Protein AF-A0AA51JKL2-F1 (afdb_monomer_lite)

Organism: NCBI:txid2585854

Sequence (91 aa):
KRVEASLHLVALKKLNRLEKVRTRAGRDALHKEKQRVDSTHLLLQNLLYEADHLNKEVTKCLQFKSKDEEIELVPVEDFYRDAPSDVSRPV

InterPro domains:
  IPR019163 THO complex, subunit 5 [PF09766] (11-90)
  IPR019163 THO complex, subunit 5 [PTHR13375] (2-89)

Secondary structure (DSSP, 8-state):
-HHHHHHHHHHHHHHHHHHHHHHHHHHHHHHHHHHHHHHHHHHHHHHHHHHHHHHHHHHHHHT---GGGGPPPPPHHHHHHHS-HHHHS--

Foldseek 3Di:
DVVVVVVVVVVVVVVVVVVVVVVVVVVVVVVVVVVVVVVVVVVVVVVVVVVVVVVVVVVVVVPDDDPCPPPDDDDLVCCCVPPDCCPNPND

pLDDT: mean 93.3, std 7.55, range [68.5, 98.81]

Radius of gyration: 39.52 Å; chains: 1; bounding box: 78×23×101 Å

Structure (mmCIF, N/CA/C/O backbone):
data_AF-A0AA51JKL2-F1
#
_entry.id   AF-A0AA51JK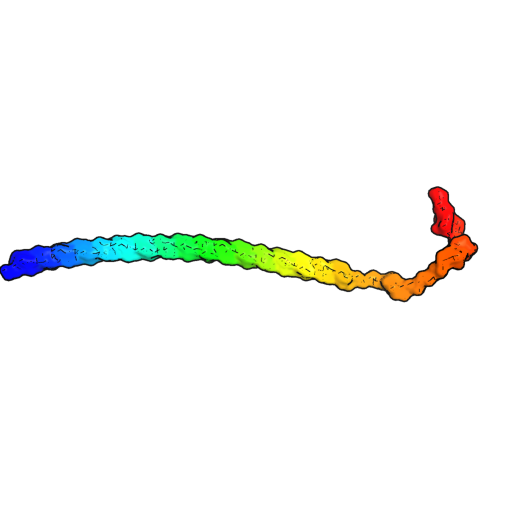L2-F1
#
loop_
_atom_site.group_PDB
_atom_site.id
_atom_site.type_symbol
_atom_site.label_atom_id
_atom_site.label_alt_id
_atom_site.label_comp_id
_atom_site.label_asym_id
_atom_site.label_entity_id
_atom_site.label_seq_id
_atom_site.pdbx_PDB_ins_code
_atom_site.Cartn_x
_atom_site.Cartn_y
_atom_site.Cartn_z
_atom_site.occupancy
_atom_site.B_iso_or_equiv
_atom_site.auth_seq_id
_atom_site.auth_comp_id
_atom_site.auth_asym_id
_atom_site.auth_atom_id
_atom_site.pdbx_PDB_model_num
ATOM 1 N N . LYS A 1 1 ? 35.025 -1.387 -47.978 1.00 71.94 1 LYS A N 1
ATOM 2 C CA . LYS A 1 1 ? 35.526 -2.105 -46.775 1.00 71.94 1 LYS A CA 1
ATOM 3 C C . LYS A 1 1 ? 35.743 -1.185 -45.559 1.00 71.94 1 LYS A C 1
ATOM 5 O O . LYS A 1 1 ? 34.932 -1.260 -44.653 1.00 71.94 1 LYS A O 1
ATOM 10 N N . ARG A 1 2 ? 36.752 -0.289 -45.495 1.00 89.12 2 ARG A N 1
ATOM 11 C CA . ARG A 1 2 ? 36.979 0.568 -44.293 1.00 89.12 2 ARG A CA 1
ATOM 12 C C . ARG A 1 2 ? 35.893 1.628 -44.032 1.00 89.12 2 ARG A C 1
ATOM 14 O O . ARG A 1 2 ? 35.446 1.753 -42.903 1.00 89.12 2 ARG A O 1
ATOM 21 N N . VAL A 1 3 ? 35.453 2.360 -45.058 1.00 93.44 3 VAL A N 1
ATOM 22 C CA . VAL A 1 3 ? 34.415 3.410 -44.921 1.00 93.44 3 VAL A CA 1
ATOM 23 C C . VAL A 1 3 ? 33.076 2.825 -44.462 1.00 93.44 3 VAL A C 1
ATOM 25 O O . VAL A 1 3 ? 32.441 3.341 -43.551 1.00 93.44 3 VAL A O 1
ATOM 28 N N . GLU A 1 4 ? 32.691 1.699 -45.048 1.00 95.06 4 GLU A N 1
ATOM 29 C CA . GLU A 1 4 ? 31.486 0.942 -44.706 1.00 95.06 4 GLU A CA 1
ATOM 30 C C . GLU A 1 4 ? 31.518 0.415 -43.264 1.00 95.06 4 GLU A C 1
ATOM 32 O O . GLU A 1 4 ? 30.572 0.620 -42.507 1.00 95.06 4 GLU A O 1
ATOM 37 N N . ALA A 1 5 ? 32.649 -0.154 -42.827 1.00 95.50 5 ALA A N 1
ATOM 38 C CA . ALA A 1 5 ? 32.838 -0.547 -41.432 1.00 95.50 5 ALA A CA 1
ATOM 39 C C . ALA A 1 5 ? 32.703 0.652 -40.472 1.00 95.50 5 ALA A C 1
ATOM 41 O O . ALA A 1 5 ? 32.034 0.551 -39.444 1.00 95.50 5 ALA A O 1
ATOM 42 N N . SER A 1 6 ? 33.271 1.811 -40.822 1.00 95.88 6 SER A N 1
ATOM 43 C CA . SER A 1 6 ? 33.122 3.042 -40.033 1.00 95.88 6 SER A CA 1
ATOM 44 C C . SER A 1 6 ? 31.669 3.524 -39.961 1.00 95.88 6 SER A C 1
ATOM 46 O O . SER A 1 6 ? 31.221 3.938 -38.892 1.00 95.88 6 SER A O 1
ATOM 48 N N . LEU A 1 7 ? 30.906 3.430 -41.056 1.00 97.00 7 LEU A N 1
ATOM 49 C CA . LEU A 1 7 ? 29.476 3.761 -41.077 1.00 97.00 7 LEU A CA 1
ATOM 50 C C . LEU A 1 7 ? 28.664 2.829 -40.165 1.00 97.00 7 LEU A C 1
ATOM 52 O O . LEU A 1 7 ? 27.849 3.308 -39.373 1.00 97.00 7 LEU A O 1
ATOM 56 N N . HIS A 1 8 ? 28.936 1.521 -40.195 1.00 97.31 8 HIS A N 1
ATOM 57 C CA . HIS A 1 8 ? 28.307 0.567 -39.277 1.00 97.31 8 HIS A CA 1
ATOM 58 C C . HIS A 1 8 ? 28.631 0.866 -37.809 1.00 97.31 8 HIS A C 1
ATOM 60 O O . HIS A 1 8 ? 27.740 0.819 -36.962 1.00 97.31 8 HIS A O 1
ATOM 66 N N . LEU A 1 9 ? 29.872 1.249 -37.492 1.00 97.56 9 LEU A N 1
ATOM 67 C CA . LEU A 1 9 ? 30.248 1.644 -36.131 1.00 97.56 9 LEU A CA 1
ATOM 68 C C . LEU A 1 9 ? 29.500 2.897 -35.657 1.00 97.56 9 LEU A C 1
ATOM 70 O O . LEU A 1 9 ? 29.082 2.963 -34.499 1.00 97.56 9 LEU A O 1
ATOM 74 N N . VAL A 1 10 ? 29.294 3.885 -36.532 1.00 98.00 10 VAL A N 1
ATOM 75 C CA . VAL A 1 10 ? 28.489 5.076 -36.210 1.00 98.00 10 VAL A CA 1
ATOM 76 C C . VAL A 1 10 ? 27.029 4.693 -35.957 1.00 98.00 10 VAL A C 1
ATOM 78 O O . VAL A 1 10 ? 26.444 5.146 -34.968 1.00 98.00 10 VAL A O 1
ATOM 81 N N . ALA A 1 11 ? 26.454 3.817 -36.785 1.00 98.00 11 ALA A N 1
ATOM 82 C CA . ALA A 1 11 ? 25.095 3.313 -36.593 1.00 98.00 11 ALA A CA 1
ATOM 83 C C . ALA A 1 11 ? 24.944 2.567 -35.254 1.00 98.00 11 ALA A C 1
ATOM 85 O O . ALA A 1 11 ? 24.019 2.853 -34.492 1.00 98.00 11 ALA A O 1
ATOM 86 N N . LEU A 1 12 ? 25.895 1.693 -34.909 1.00 9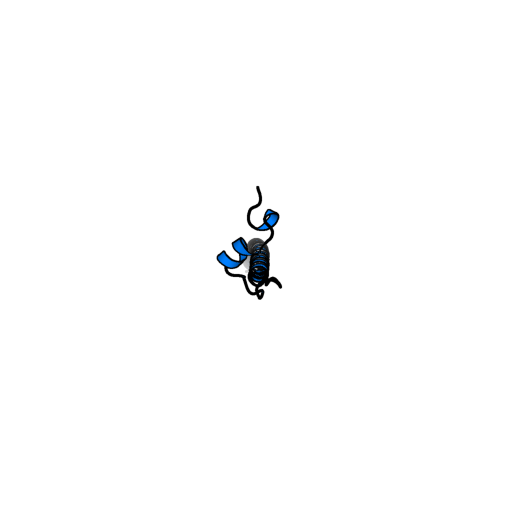8.31 12 LEU A N 1
ATOM 87 C CA . LEU A 1 12 ? 25.919 0.979 -33.628 1.00 98.31 12 LEU A CA 1
ATOM 88 C C . LEU A 1 12 ? 26.010 1.934 -32.432 1.00 98.31 12 LEU A C 1
ATOM 90 O O . LEU A 1 12 ? 25.266 1.780 -31.463 1.00 98.31 12 LEU A O 1
ATOM 94 N N . LYS A 1 13 ? 26.865 2.965 -32.498 1.00 98.44 13 LYS A N 1
ATOM 95 C CA . LYS A 1 13 ? 26.953 3.992 -31.444 1.00 98.44 13 LYS A CA 1
ATOM 96 C C . LYS A 1 13 ? 25.632 4.742 -31.270 1.00 98.44 13 LYS A C 1
ATOM 98 O O . LYS A 1 13 ? 25.215 4.986 -30.135 1.00 98.44 13 LYS A O 1
ATOM 103 N N . LYS A 1 14 ? 24.956 5.082 -32.374 1.00 98.31 14 LYS A N 1
ATOM 104 C CA . LYS A 1 14 ? 23.641 5.737 -32.342 1.00 98.31 14 LYS A CA 1
ATOM 105 C C . LYS A 1 14 ? 22.597 4.841 -31.672 1.00 98.31 14 LYS A C 1
ATOM 107 O O . LYS A 1 14 ? 21.930 5.298 -30.747 1.00 98.31 14 LYS A O 1
ATOM 112 N N . LEU A 1 15 ? 22.502 3.576 -32.083 1.00 98.44 15 LEU A N 1
ATOM 113 C CA . LEU A 1 15 ? 21.579 2.600 -31.491 1.00 98.44 15 LEU A CA 1
ATOM 114 C C . LEU A 1 15 ? 21.856 2.389 -29.998 1.00 98.44 15 LEU A C 1
ATOM 116 O O . LEU A 1 15 ? 20.932 2.435 -29.193 1.00 98.44 15 LEU A O 1
ATOM 120 N N . ASN A 1 16 ? 23.126 2.270 -29.597 1.00 98.50 16 ASN A N 1
ATOM 121 C CA . ASN A 1 16 ? 23.495 2.133 -28.188 1.00 98.50 16 ASN A CA 1
ATOM 122 C C . ASN A 1 16 ? 23.080 3.353 -27.351 1.00 98.50 16 ASN A C 1
ATOM 124 O O . ASN A 1 16 ? 22.615 3.206 -26.221 1.00 98.50 16 ASN A O 1
ATOM 128 N N . ARG A 1 17 ? 23.219 4.568 -27.896 1.00 98.44 17 ARG A N 1
ATOM 129 C CA . ARG A 1 17 ? 22.764 5.788 -27.218 1.00 98.44 17 ARG A CA 1
ATOM 130 C C . ARG A 1 17 ? 21.243 5.806 -27.061 1.00 98.44 17 ARG A C 1
ATOM 132 O O . ARG A 1 17 ? 20.767 6.163 -25.986 1.00 98.44 17 ARG A O 1
ATOM 139 N N . LEU A 1 18 ? 20.500 5.402 -28.092 1.00 98.44 18 LEU A N 1
ATOM 140 C CA . LEU A 1 18 ? 19.039 5.294 -28.030 1.00 98.44 18 LEU A CA 1
ATOM 141 C C . LEU A 1 18 ? 18.596 4.267 -26.979 1.00 98.44 18 LEU A C 1
ATOM 143 O O . LEU A 1 18 ? 17.751 4.586 -26.147 1.00 98.44 18 LEU A O 1
ATOM 147 N N . GLU A 1 19 ? 19.227 3.091 -26.937 1.00 98.50 19 GLU A N 1
ATOM 148 C CA . GLU A 1 19 ? 18.967 2.077 -25.904 1.00 98.50 19 GLU A CA 1
ATOM 149 C C . GLU A 1 19 ? 19.234 2.587 -24.488 1.00 98.50 19 GLU A C 1
ATOM 151 O O . GLU A 1 19 ? 18.433 2.357 -23.581 1.00 98.50 19 GLU A O 1
ATOM 156 N N . LYS A 1 20 ? 20.329 3.329 -24.282 1.00 98.38 20 LYS A N 1
ATOM 157 C CA . LYS A 1 20 ? 20.643 3.932 -22.978 1.00 98.38 20 LYS A CA 1
ATOM 158 C C . LYS A 1 20 ? 19.562 4.912 -22.532 1.00 98.38 20 LYS A C 1
ATOM 160 O O . LYS A 1 20 ? 19.167 4.884 -21.367 1.00 98.38 20 LYS A O 1
ATOM 165 N N . VAL A 1 21 ? 19.074 5.753 -23.446 1.00 98.50 21 VAL A N 1
ATOM 166 C CA . VAL A 1 21 ? 17.982 6.700 -23.165 1.00 98.50 21 VAL A CA 1
ATOM 167 C C . VAL A 1 21 ? 16.693 5.948 -22.844 1.00 98.50 21 VAL A C 1
ATOM 169 O O . VAL A 1 21 ? 16.079 6.225 -21.816 1.00 98.50 21 VAL A O 1
ATOM 172 N N . ARG A 1 22 ? 16.321 4.956 -23.660 1.00 98.50 22 ARG A N 1
ATOM 173 C CA . ARG A 1 22 ? 15.113 4.147 -23.452 1.00 98.50 22 ARG A CA 1
ATOM 174 C C . ARG A 1 22 ? 15.146 3.410 -22.117 1.00 98.50 22 ARG A C 1
ATOM 176 O O . ARG A 1 22 ? 14.189 3.471 -21.354 1.00 98.50 22 ARG A O 1
ATOM 183 N N . THR A 1 23 ? 16.269 2.770 -21.805 1.00 98.56 23 THR A N 1
ATOM 184 C CA . THR A 1 23 ? 16.447 2.048 -20.541 1.00 98.56 23 THR A CA 1
ATOM 185 C C . THR A 1 23 ? 16.386 2.999 -19.346 1.00 98.56 23 THR A C 1
ATOM 187 O O . THR A 1 23 ? 15.783 2.664 -18.330 1.00 98.56 23 THR A O 1
ATOM 190 N N . ARG A 1 24 ? 16.975 4.200 -19.446 1.00 98.50 24 ARG A N 1
ATOM 191 C CA . ARG A 1 24 ? 16.867 5.208 -18.383 1.00 98.50 24 ARG A CA 1
ATOM 192 C C . ARG A 1 24 ? 15.413 5.627 -18.161 1.00 98.50 24 ARG A C 1
ATOM 194 O O . ARG A 1 24 ? 14.954 5.550 -17.031 1.00 98.50 24 ARG A O 1
ATOM 201 N N . ALA A 1 25 ? 14.693 5.977 -19.226 1.00 98.50 25 ALA A N 1
ATOM 202 C CA . ALA A 1 25 ? 13.285 6.359 -19.133 1.00 98.50 25 ALA A CA 1
ATOM 203 C C . ALA A 1 25 ? 12.422 5.242 -18.519 1.00 98.50 25 ALA A C 1
ATOM 205 O O . ALA A 1 25 ? 11.588 5.512 -17.658 1.00 98.50 25 ALA A O 1
ATOM 206 N N . GLY A 1 26 ? 12.667 3.983 -18.900 1.00 98.62 26 GLY A N 1
ATOM 207 C CA . GLY A 1 26 ? 11.985 2.827 -18.314 1.00 98.62 26 GLY A CA 1
ATOM 208 C C . GLY A 1 26 ? 12.264 2.657 -16.818 1.00 98.62 26 GLY A C 1
ATOM 209 O O . GLY A 1 26 ? 11.340 2.405 -16.050 1.00 98.62 26 GLY A O 1
ATOM 210 N N . ARG A 1 27 ? 13.517 2.849 -16.381 1.00 98.69 27 ARG A N 1
ATOM 211 C CA . ARG A 1 27 ? 13.867 2.812 -14.951 1.00 98.69 27 ARG A CA 1
ATOM 212 C C . ARG A 1 27 ? 13.215 3.942 -14.164 1.00 98.69 27 ARG A C 1
ATOM 214 O O . ARG A 1 27 ? 12.713 3.683 -13.077 1.00 98.69 27 ARG A O 1
ATOM 221 N N . ASP A 1 28 ? 13.204 5.155 -14.706 1.00 98.69 28 ASP A N 1
ATOM 222 C CA . ASP A 1 28 ? 12.609 6.315 -14.037 1.00 98.69 28 ASP A CA 1
ATOM 223 C C . ASP A 1 28 ? 11.085 6.130 -13.889 1.00 98.69 28 ASP A C 1
ATOM 225 O O . ASP A 1 28 ? 10.530 6.364 -12.815 1.00 98.69 28 ASP A O 1
ATOM 229 N N . ALA A 1 29 ? 10.413 5.613 -14.927 1.00 98.56 29 ALA A N 1
ATOM 230 C CA . ALA A 1 29 ? 8.990 5.273 -14.878 1.00 98.56 29 ALA A CA 1
ATOM 231 C C . ALA A 1 29 ? 8.688 4.161 -13.859 1.00 98.56 29 ALA A C 1
ATOM 233 O O . ALA A 1 29 ? 7.783 4.306 -13.038 1.00 98.56 29 ALA A O 1
ATOM 234 N N . LEU A 1 30 ? 9.477 3.081 -13.859 1.00 98.62 30 LEU A N 1
ATOM 235 C CA . LEU A 1 30 ? 9.344 2.003 -12.878 1.00 98.62 30 LEU A CA 1
ATOM 236 C C . LEU A 1 30 ? 9.553 2.514 -11.448 1.00 98.62 30 LEU A C 1
ATOM 238 O O . LEU A 1 30 ? 8.811 2.142 -10.543 1.00 98.62 30 LEU A O 1
ATOM 242 N N . HIS A 1 31 ? 10.552 3.371 -11.236 1.00 98.62 31 HIS A N 1
ATOM 243 C CA . HIS A 1 31 ? 10.830 3.937 -9.923 1.00 98.62 31 HIS A CA 1
ATOM 244 C C . HIS A 1 31 ? 9.670 4.798 -9.418 1.00 98.62 31 HIS A C 1
ATOM 246 O O . HIS A 1 31 ? 9.295 4.684 -8.254 1.00 98.62 31 HIS A O 1
ATOM 252 N N . LYS A 1 32 ? 9.057 5.597 -10.298 1.00 98.56 32 LYS A N 1
ATOM 253 C CA . LYS A 1 32 ? 7.868 6.390 -9.969 1.00 98.56 32 LYS A CA 1
ATOM 254 C C . LYS A 1 32 ? 6.696 5.510 -9.529 1.00 98.56 32 LYS A C 1
ATOM 256 O O . LYS A 1 32 ? 6.084 5.782 -8.499 1.00 98.56 32 LYS A O 1
ATOM 261 N N . GLU A 1 33 ? 6.402 4.443 -10.271 1.00 98.62 33 GLU A N 1
ATOM 262 C CA . GLU A 1 33 ? 5.326 3.523 -9.888 1.00 98.62 33 GLU A CA 1
ATOM 263 C C . GLU A 1 33 ? 5.643 2.783 -8.587 1.00 98.62 33 GLU A C 1
ATOM 265 O O . GLU A 1 33 ? 4.769 2.656 -7.733 1.00 98.62 33 GLU A O 1
ATOM 270 N N . LYS A 1 34 ? 6.903 2.382 -8.378 1.00 98.62 34 LYS A N 1
ATOM 271 C CA . LYS A 1 34 ? 7.345 1.800 -7.107 1.00 98.62 34 LYS A CA 1
ATOM 272 C C . LYS A 1 34 ? 7.100 2.756 -5.934 1.00 98.62 34 LYS A C 1
ATOM 274 O O . LYS A 1 34 ? 6.488 2.351 -4.956 1.00 98.62 34 LYS A O 1
ATOM 279 N N . GLN A 1 35 ? 7.505 4.023 -6.047 1.00 98.62 35 GLN A N 1
ATOM 280 C CA . GLN A 1 35 ? 7.266 5.025 -4.999 1.00 98.62 35 GLN A CA 1
ATOM 281 C C . GLN A 1 35 ? 5.771 5.199 -4.694 1.00 98.62 35 GLN A C 1
ATOM 283 O O . GLN A 1 35 ? 5.385 5.340 -3.534 1.00 98.62 35 GLN A O 1
ATOM 288 N N . ARG A 1 36 ? 4.915 5.159 -5.724 1.00 98.44 36 ARG A N 1
ATOM 289 C CA . ARG A 1 36 ? 3.458 5.229 -5.555 1.00 98.44 36 ARG A CA 1
ATOM 290 C C . ARG A 1 36 ? 2.914 4.023 -4.786 1.00 98.44 36 ARG A C 1
ATOM 292 O O . ARG A 1 36 ? 2.075 4.196 -3.900 1.00 98.44 36 ARG A O 1
ATOM 299 N N . VAL A 1 37 ? 3.401 2.822 -5.100 1.00 98.75 37 VAL A N 1
ATOM 300 C CA . VAL A 1 37 ? 3.051 1.591 -4.377 1.00 98.75 37 VAL A CA 1
ATOM 301 C C . VAL A 1 37 ?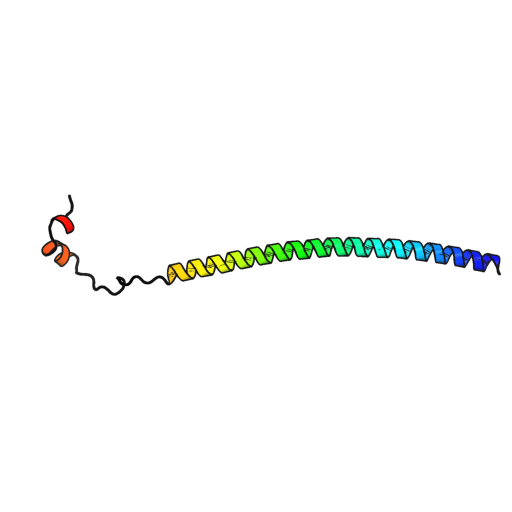 3.516 1.672 -2.926 1.00 98.75 37 VAL A C 1
ATOM 303 O O . VAL A 1 37 ? 2.705 1.443 -2.035 1.00 98.75 37 VAL A O 1
ATOM 306 N N . ASP A 1 38 ? 4.764 2.074 -2.679 1.00 98.69 38 ASP A N 1
ATOM 307 C CA . ASP A 1 38 ? 5.329 2.189 -1.330 1.00 98.69 38 ASP A CA 1
ATOM 308 C C . ASP A 1 38 ? 4.528 3.187 -0.470 1.00 98.69 38 ASP A C 1
ATOM 310 O O . ASP A 1 38 ? 4.182 2.896 0.675 1.00 98.69 38 ASP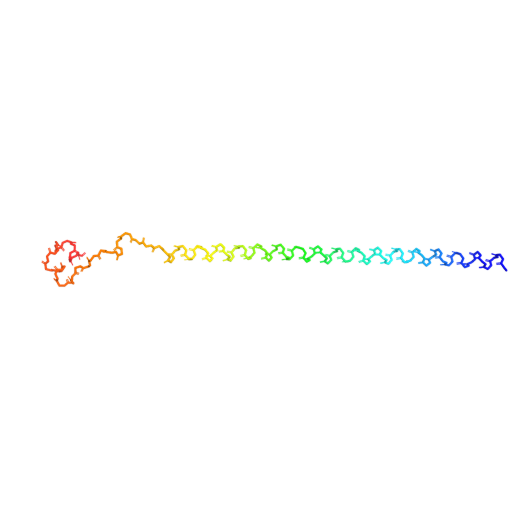 A O 1
ATOM 314 N N . SER A 1 39 ? 4.150 4.338 -1.040 1.00 98.56 39 SER A N 1
ATOM 315 C CA . SER A 1 39 ? 3.312 5.338 -0.363 1.00 98.56 39 SER A CA 1
ATOM 316 C C . SER A 1 39 ? 1.911 4.809 -0.040 1.00 98.56 39 SER A C 1
ATOM 318 O O . SER A 1 39 ? 1.408 5.022 1.064 1.00 98.56 39 SER A O 1
ATOM 320 N N . THR A 1 40 ? 1.292 4.085 -0.974 1.00 98.56 40 THR A N 1
ATOM 321 C CA . THR A 1 40 ? -0.035 3.487 -0.762 1.00 98.56 40 THR A CA 1
ATOM 322 C C . THR A 1 40 ? 0.024 2.375 0.284 1.00 98.56 40 THR A C 1
ATOM 324 O O . THR A 1 40 ? -0.855 2.274 1.136 1.00 98.56 40 THR A O 1
ATOM 327 N N . HIS A 1 41 ? 1.081 1.564 0.258 1.00 98.62 41 HIS A N 1
ATOM 328 C CA . HIS A 1 41 ? 1.311 0.523 1.248 1.00 98.62 41 HIS A CA 1
ATOM 329 C C . HIS A 1 41 ? 1.496 1.118 2.649 1.00 98.62 41 HIS A C 1
ATOM 331 O O . HIS A 1 41 ? 0.920 0.606 3.603 1.00 98.62 41 HIS A O 1
ATOM 337 N N . LEU A 1 42 ? 2.227 2.230 2.782 1.00 98.81 42 LEU A N 1
ATOM 338 C CA . LEU A 1 42 ? 2.348 2.942 4.057 1.00 98.81 42 LEU A CA 1
ATOM 339 C C . LEU A 1 42 ? 0.984 3.415 4.581 1.00 98.81 42 LEU A C 1
ATOM 341 O O . LEU A 1 42 ? 0.680 3.215 5.755 1.00 98.81 42 LEU A O 1
ATOM 345 N N . LEU A 1 43 ? 0.143 3.990 3.715 1.00 98.69 43 LEU A N 1
ATOM 346 C CA . LEU A 1 43 ? -1.212 4.396 4.096 1.00 98.69 43 LEU A CA 1
ATOM 347 C C . LEU A 1 43 ? -2.049 3.201 4.570 1.00 98.69 43 LEU A C 1
ATOM 349 O O . LEU A 1 43 ? -2.727 3.296 5.590 1.00 98.69 43 LEU A O 1
ATOM 353 N N . LEU A 1 44 ? -1.970 2.071 3.865 1.00 98.75 44 LEU A N 1
ATOM 354 C CA . LEU A 1 44 ? -2.646 0.842 4.271 1.00 98.75 44 LEU A CA 1
ATOM 355 C C . LEU A 1 44 ? -2.198 0.388 5.667 1.00 98.75 44 LEU A C 1
ATOM 357 O O . LEU A 1 44 ? -3.047 0.062 6.489 1.00 98.75 44 LEU A O 1
ATOM 361 N N . GLN A 1 45 ? -0.894 0.398 5.955 1.00 98.81 45 GLN A N 1
ATOM 362 C CA . GLN A 1 45 ? -0.383 0.020 7.278 1.00 98.81 45 GLN A CA 1
ATOM 363 C C . GLN A 1 45 ? -0.905 0.943 8.387 1.00 98.81 45 GLN A C 1
ATOM 365 O O . GLN A 1 45 ? -1.290 0.453 9.446 1.00 98.81 45 GLN A O 1
ATOM 370 N N . ASN A 1 46 ? -0.991 2.253 8.135 1.00 98.62 46 ASN A N 1
ATOM 371 C CA . ASN A 1 46 ? -1.571 3.197 9.095 1.00 98.62 46 ASN A CA 1
ATOM 372 C C . ASN A 1 46 ? -3.041 2.869 9.396 1.00 98.62 46 ASN A C 1
ATOM 374 O O . ASN A 1 46 ? -3.430 2.823 10.559 1.00 98.62 46 ASN A O 1
ATOM 378 N N . LEU A 1 47 ? -3.839 2.586 8.361 1.00 98.75 47 LEU A N 1
ATOM 379 C CA . LEU A 1 47 ? -5.254 2.232 8.522 1.00 98.75 47 LEU A CA 1
ATOM 380 C C . LEU A 1 47 ? -5.440 0.895 9.247 1.00 98.75 47 LEU A C 1
ATOM 382 O O . LEU A 1 47 ? -6.326 0.766 10.088 1.00 98.75 47 LEU A O 1
ATOM 386 N N . LEU A 1 48 ? -4.602 -0.102 8.947 1.00 98.75 48 LEU A N 1
ATOM 387 C CA . LEU A 1 48 ? -4.627 -1.389 9.646 1.00 98.75 48 LEU A CA 1
ATOM 388 C C . LEU A 1 48 ? -4.291 -1.224 11.129 1.00 98.75 48 LEU A C 1
ATOM 390 O O . LEU A 1 48 ? -4.948 -1.829 11.973 1.00 98.75 48 LEU A O 1
ATOM 394 N N . TYR A 1 49 ? -3.301 -0.388 11.444 1.00 98.81 49 TYR A N 1
ATOM 395 C CA . TYR A 1 49 ? -2.945 -0.075 12.822 1.00 98.81 49 TYR A CA 1
ATOM 396 C C . TYR A 1 49 ? -4.089 0.627 13.562 1.00 98.81 49 TYR A C 1
ATOM 398 O O . TYR A 1 49 ? -4.419 0.246 14.682 1.00 98.81 49 TYR A O 1
ATOM 406 N N . GLU A 1 50 ? -4.723 1.620 12.937 1.00 98.62 50 GLU A N 1
ATOM 407 C CA . GLU A 1 50 ? -5.862 2.331 13.524 1.00 98.62 50 GLU A CA 1
ATOM 408 C C . GLU A 1 50 ? -7.046 1.387 13.780 1.00 98.62 50 GLU A C 1
ATOM 410 O O . GLU A 1 50 ? -7.613 1.383 14.872 1.00 98.62 50 GLU A O 1
ATOM 415 N N . ALA A 1 51 ? -7.371 0.518 12.820 1.00 98.56 51 ALA A N 1
ATOM 416 C CA . ALA A 1 51 ? -8.426 -0.479 12.980 1.00 98.56 51 ALA A CA 1
ATOM 417 C C . ALA A 1 51 ? -8.128 -1.472 14.119 1.00 98.56 51 ALA A C 1
ATOM 419 O O . ALA A 1 51 ? -9.016 -1.801 14.906 1.00 98.56 51 ALA A O 1
ATOM 420 N N . ASP A 1 52 ? -6.885 -1.945 14.232 1.00 98.62 52 ASP A N 1
ATOM 421 C CA . ASP A 1 52 ? -6.455 -2.818 15.329 1.00 98.62 52 ASP A CA 1
ATOM 422 C C . ASP A 1 52 ? -6.521 -2.106 16.690 1.00 98.62 52 ASP A C 1
ATOM 424 O O . ASP A 1 52 ? -7.032 -2.671 17.660 1.00 98.62 52 ASP A O 1
ATOM 428 N N . HIS A 1 53 ? -6.076 -0.848 16.761 1.00 98.56 53 HIS A N 1
ATOM 429 C CA . HIS A 1 53 ? -6.174 -0.025 17.966 1.00 98.56 53 HIS A CA 1
ATOM 430 C C . HIS A 1 53 ? -7.626 0.115 18.435 1.00 98.56 53 HIS A C 1
ATOM 432 O O . HIS A 1 53 ? -7.936 -0.206 19.582 1.00 98.56 53 HIS A O 1
ATOM 438 N N . LEU A 1 54 ? -8.531 0.510 17.535 1.00 98.56 54 LEU A N 1
ATOM 439 C CA . LEU A 1 54 ? -9.954 0.656 17.843 1.00 98.56 54 LEU A CA 1
ATOM 440 C C . LEU A 1 54 ? -10.582 -0.669 18.295 1.00 98.56 54 LEU A C 1
ATOM 442 O O . LEU A 1 54 ? -11.320 -0.698 19.278 1.00 98.56 54 LEU A O 1
ATOM 446 N N . ASN A 1 55 ? -10.256 -1.787 17.641 1.00 98.19 55 ASN A N 1
ATOM 447 C CA . ASN A 1 55 ? -10.743 -3.106 18.056 1.00 98.19 55 ASN A CA 1
ATOM 448 C C . ASN A 1 55 ? -10.284 -3.479 19.473 1.00 98.19 55 ASN A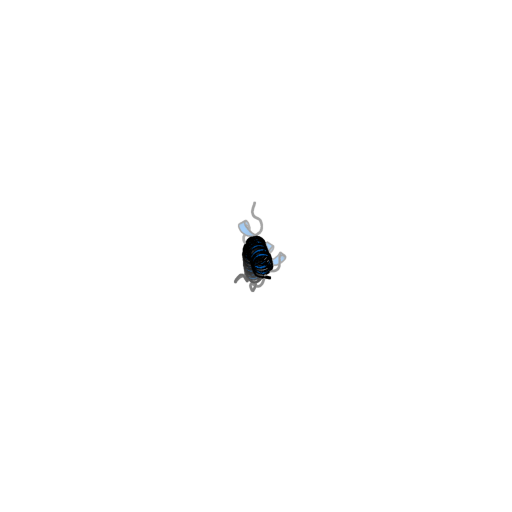 C 1
ATOM 450 O O . ASN A 1 55 ? -11.061 -4.041 20.253 1.00 98.19 55 ASN A O 1
ATOM 454 N N . LYS A 1 56 ? -9.038 -3.151 19.833 1.00 97.88 56 LYS A N 1
ATOM 455 C CA . LYS A 1 56 ? -8.518 -3.355 21.192 1.00 97.88 56 LYS A CA 1
ATOM 456 C C . LYS A 1 56 ? -9.247 -2.485 22.209 1.00 97.88 56 LYS A C 1
ATOM 458 O O . LYS A 1 56 ? -9.583 -2.980 23.282 1.00 97.88 56 LYS A O 1
ATOM 463 N N . GLU A 1 57 ? -9.529 -1.228 21.878 1.00 98.00 57 GLU A N 1
ATOM 464 C CA . GLU A 1 57 ? -10.300 -0.334 22.746 1.00 98.00 57 GLU A CA 1
ATOM 465 C C . GLU A 1 57 ? -11.729 -0.838 22.963 1.00 98.00 57 GLU A C 1
ATOM 467 O O . GLU A 1 57 ? -12.163 -0.946 24.107 1.00 98.00 57 GLU A O 1
ATOM 472 N N . VAL A 1 58 ? -12.427 -1.245 21.898 1.00 97.25 58 VAL A N 1
ATOM 473 C CA . VAL A 1 58 ? -13.768 -1.848 21.994 1.00 97.25 58 VAL A CA 1
ATOM 474 C C . VAL A 1 58 ? -13.740 -3.092 22.878 1.00 97.25 58 VAL A C 1
ATOM 476 O O . VAL A 1 58 ? -14.556 -3.225 23.788 1.00 97.25 58 VAL A O 1
ATOM 479 N N . THR A 1 59 ? -12.769 -3.979 22.660 1.00 96.62 59 THR A N 1
ATOM 480 C CA . THR A 1 59 ? -12.608 -5.197 23.464 1.00 96.62 59 THR A CA 1
ATOM 481 C C . THR A 1 59 ? -12.384 -4.863 24.937 1.00 96.62 59 THR A C 1
ATOM 483 O O . THR A 1 59 ? -13.018 -5.457 25.805 1.00 96.62 59 THR A O 1
ATOM 486 N N . LYS A 1 60 ? -11.531 -3.878 25.232 1.00 95.62 60 LYS A N 1
ATOM 487 C CA . LYS A 1 60 ? -11.268 -3.417 26.598 1.00 95.62 60 LYS A CA 1
ATOM 488 C C . LYS A 1 60 ? -12.523 -2.849 27.263 1.00 95.62 60 LYS A C 1
ATOM 490 O O . LYS A 1 60 ? -12.768 -3.150 28.427 1.00 95.62 60 LYS A O 1
ATOM 495 N N . CYS A 1 61 ? -13.316 -2.061 26.538 1.00 94.56 61 CYS A N 1
ATOM 496 C CA . CYS A 1 61 ? -14.581 -1.522 27.035 1.00 94.56 61 CYS A CA 1
ATOM 497 C C . CYS A 1 61 ? -15.596 -2.633 27.333 1.00 94.56 61 CYS A C 1
ATOM 499 O O . CYS A 1 61 ? -16.250 -2.590 28.367 1.00 94.56 61 CYS A O 1
ATOM 501 N N . LEU A 1 62 ? -15.700 -3.649 26.472 1.00 91.81 62 LEU A N 1
ATOM 502 C CA . LEU A 1 62 ? -16.614 -4.783 26.670 1.00 91.81 62 LEU A CA 1
ATOM 503 C C . LEU A 1 62 ? -16.174 -5.730 27.792 1.00 91.81 62 LEU A C 1
ATOM 505 O O . LEU A 1 62 ? -17.006 -6.384 28.409 1.00 91.81 62 LEU A O 1
ATOM 509 N N . GLN A 1 63 ? -14.870 -5.829 28.048 1.00 91.19 63 GLN A N 1
ATOM 510 C CA . GLN A 1 63 ? -14.315 -6.631 29.140 1.00 91.19 63 GLN A CA 1
ATOM 511 C C . GLN A 1 63 ? -14.332 -5.905 30.487 1.00 91.19 63 GLN A C 1
ATOM 513 O O . GLN A 1 63 ? -13.899 -6.476 31.491 1.00 91.19 63 GLN A O 1
ATOM 518 N N . PHE A 1 64 ? -14.791 -4.653 30.529 1.00 88.56 64 PHE A N 1
ATOM 519 C CA . PHE A 1 64 ? -14.908 -3.921 31.776 1.00 88.56 64 PHE A CA 1
ATOM 520 C C . PHE A 1 64 ? -15.948 -4.595 32.674 1.00 88.56 64 PHE A C 1
ATOM 522 O O . PHE A 1 64 ? -17.132 -4.617 32.355 1.00 88.56 64 PHE A O 1
ATOM 529 N N . LYS A 1 65 ? -15.487 -5.112 33.812 1.00 81.69 65 LYS A N 1
ATOM 530 C CA . LYS A 1 65 ? -16.339 -5.614 34.888 1.00 81.69 65 LYS A CA 1
ATOM 531 C C . LYS A 1 65 ? -16.294 -4.641 36.054 1.00 81.69 65 LYS A C 1
ATOM 533 O O . LYS A 1 65 ? -15.208 -4.331 36.553 1.00 81.69 65 LYS A O 1
ATOM 538 N N . SER A 1 66 ? -17.457 -4.150 36.479 1.00 84.06 66 SER A N 1
ATOM 539 C CA . SER A 1 66 ? -17.555 -3.372 37.716 1.00 84.06 66 SER A CA 1
ATOM 540 C C . SER A 1 66 ? -17.422 -4.305 38.917 1.00 84.06 66 SER A C 1
ATOM 542 O O . SER A 1 66 ? -17.879 -5.443 38.871 1.00 84.06 66 SER A O 1
ATOM 544 N N . LYS A 1 67 ? -16.861 -3.809 40.025 1.00 72.00 67 LYS A N 1
ATOM 545 C CA . LYS A 1 67 ? -16.883 -4.540 41.305 1.00 72.00 67 LYS A CA 1
ATOM 546 C C . LYS A 1 67 ? -18.310 -4.832 41.779 1.00 72.00 67 LYS A C 1
ATOM 548 O O . LYS A 1 67 ? -18.513 -5.775 42.532 1.00 72.00 67 LYS A O 1
ATOM 553 N N . ASP A 1 68 ? -19.269 -4.042 41.307 1.00 78.75 68 ASP A N 1
ATOM 554 C CA . ASP A 1 68 ? -20.672 -4.125 41.697 1.00 78.75 68 ASP A CA 1
ATOM 555 C C . ASP A 1 68 ? -21.482 -5.133 40.856 1.00 78.75 68 ASP A C 1
ATOM 557 O O . ASP A 1 68 ? -22.658 -5.339 41.136 1.00 78.75 68 ASP A O 1
ATOM 561 N N . GLU A 1 69 ? -20.883 -5.784 39.843 1.00 73.56 69 GLU A N 1
ATOM 562 C CA . GLU A 1 69 ? -21.570 -6.822 39.041 1.00 73.56 69 GLU A CA 1
ATOM 563 C C . GLU A 1 69 ? -21.958 -8.058 39.864 1.00 73.56 69 GLU A C 1
ATOM 565 O O . GLU A 1 69 ? -22.895 -8.765 39.501 1.00 73.56 69 GLU A O 1
ATOM 570 N N . GLU A 1 70 ? -21.246 -8.328 40.959 1.00 78.31 70 GLU A N 1
ATOM 571 C CA . GLU A 1 70 ? -21.473 -9.497 41.819 1.00 78.31 70 GLU A CA 1
ATOM 572 C C . GLU A 1 70 ? -22.357 -9.179 43.038 1.00 78.31 70 GLU A C 1
ATOM 574 O O . GLU A 1 70 ? -22.552 -10.039 43.896 1.00 78.31 70 GLU A O 1
ATOM 579 N N . ILE A 1 71 ? -22.892 -7.957 43.148 1.00 84.31 71 ILE A N 1
ATOM 580 C CA . ILE A 1 71 ? -23.757 -7.586 44.272 1.00 84.31 71 ILE A CA 1
ATOM 581 C C . ILE A 1 71 ? -25.132 -8.229 44.089 1.00 84.31 71 ILE A C 1
ATOM 583 O O . ILE A 1 71 ? -25.804 -8.034 43.075 1.00 84.31 71 ILE A O 1
ATOM 587 N N . GLU A 1 72 ? -25.573 -8.972 45.104 1.00 84.62 72 GLU A N 1
ATOM 588 C CA . GLU A 1 72 ? -26.934 -9.496 45.153 1.00 84.62 72 GLU A CA 1
ATOM 589 C C . GLU A 1 72 ? -27.944 -8.346 45.214 1.00 84.62 72 GLU A C 1
ATOM 591 O O . GLU A 1 72 ? -27.885 -7.469 46.080 1.00 84.62 72 GLU A O 1
ATOM 596 N N . LEU A 1 73 ? -28.887 -8.352 44.272 1.00 85.88 73 LEU A N 1
ATOM 597 C CA . LEU A 1 73 ? -29.953 -7.363 44.220 1.00 85.88 73 LEU A CA 1
ATOM 598 C C . LEU A 1 73 ? -31.082 -7.755 45.173 1.00 85.88 73 LEU A C 1
ATOM 600 O O . LEU A 1 73 ? -31.523 -8.904 45.207 1.00 85.88 73 LEU A O 1
ATOM 604 N N . VAL A 1 74 ? -31.588 -6.770 45.907 1.00 89.56 74 VAL A N 1
ATOM 605 C CA . VAL A 1 74 ? -32.765 -6.933 46.763 1.00 89.56 74 VAL A CA 1
ATOM 606 C C . VAL A 1 74 ? -34.025 -6.969 45.882 1.00 89.56 74 VAL A C 1
ATOM 608 O O . VAL A 1 74 ? -34.112 -6.184 44.930 1.00 89.56 74 VAL A O 1
ATOM 611 N N . PRO A 1 75 ? -35.020 -7.834 46.162 1.00 91.50 75 PRO A N 1
ATOM 612 C CA . PRO A 1 75 ? -36.297 -7.802 45.458 1.00 91.50 75 PRO A CA 1
ATOM 613 C C . PRO A 1 75 ? -36.965 -6.424 45.538 1.00 91.50 75 PRO A C 1
ATOM 615 O O . PRO A 1 75 ? -36.920 -5.751 46.567 1.00 91.50 75 PRO A O 1
ATOM 618 N N . VAL A 1 76 ? -37.633 -6.023 44.452 1.00 89.75 76 VAL A N 1
ATOM 619 C CA . VAL A 1 76 ? -38.243 -4.686 44.315 1.00 89.75 76 VAL A CA 1
ATOM 620 C C . VAL A 1 76 ? -39.221 -4.378 45.458 1.00 89.75 76 VAL A C 1
ATOM 622 O O . VAL A 1 76 ? -39.219 -3.273 45.993 1.00 89.75 76 VAL A O 1
ATOM 625 N N . GLU A 1 77 ? -40.014 -5.363 45.877 1.00 89.69 77 GLU A N 1
ATOM 626 C CA . GLU A 1 77 ? -40.988 -5.211 46.967 1.00 89.69 77 GLU A CA 1
ATOM 627 C C . GLU A 1 77 ? -40.323 -4.942 48.324 1.00 89.69 77 GLU A C 1
ATOM 629 O O . GLU A 1 77 ? -40.780 -4.091 49.087 1.00 89.69 77 GLU A O 1
ATOM 634 N N . ASP A 1 78 ? -39.219 -5.634 48.613 1.00 88.56 78 ASP A N 1
ATOM 635 C CA . ASP A 1 78 ? -38.462 -5.452 49.854 1.00 88.56 78 ASP A CA 1
ATOM 636 C C . ASP A 1 78 ? -37.776 -4.080 49.870 1.00 88.56 78 ASP A C 1
ATOM 638 O O . ASP A 1 78 ? -37.785 -3.394 50.892 1.00 88.56 78 ASP A O 1
ATOM 642 N N . PHE A 1 79 ? -37.280 -3.619 48.716 1.00 90.88 79 PHE A N 1
ATOM 643 C CA . PHE A 1 79 ? -36.734 -2.270 48.570 1.00 90.88 79 PHE A CA 1
ATOM 644 C C . PHE A 1 79 ? -37.776 -1.189 48.897 1.00 90.88 79 PHE A C 1
ATOM 646 O O . PHE A 1 79 ? -37.509 -0.306 49.708 1.00 90.88 79 PHE A O 1
ATOM 653 N N . TYR A 1 80 ? -38.983 -1.260 48.326 1.00 90.06 80 TYR A N 1
ATOM 654 C CA . TYR A 1 80 ? -40.021 -0.255 48.589 1.00 90.06 80 TYR A CA 1
ATOM 655 C C . TYR A 1 80 ? -40.620 -0.320 50.000 1.00 90.06 80 TYR A C 1
ATOM 657 O O . TYR A 1 80 ? -41.239 0.658 50.427 1.00 90.06 80 TYR A O 1
ATOM 665 N N . ARG A 1 81 ? -40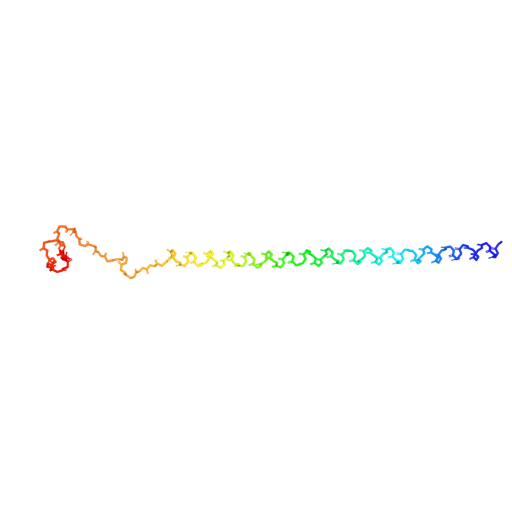.467 -1.447 50.706 1.00 88.44 81 ARG A N 1
ATOM 666 C CA . ARG A 1 81 ? -40.913 -1.611 52.094 1.00 88.44 81 ARG A CA 1
ATOM 667 C C . ARG A 1 81 ? -39.887 -1.087 53.099 1.00 88.44 81 ARG A C 1
ATOM 669 O O . ARG A 1 81 ? -40.277 -0.392 54.035 1.00 88.44 81 ARG A O 1
ATOM 676 N N . ASP A 1 82 ? -38.613 -1.426 52.906 1.00 87.69 82 ASP A N 1
ATOM 677 C CA . ASP A 1 82 ? -37.582 -1.284 53.941 1.00 87.69 82 ASP A CA 1
ATOM 678 C C . ASP A 1 82 ? -36.622 -0.106 53.687 1.00 87.69 82 ASP A C 1
ATOM 680 O O . ASP A 1 82 ? -35.984 0.379 54.625 1.00 87.69 82 ASP A O 1
ATOM 684 N N . ALA A 1 83 ? -36.506 0.386 52.445 1.00 88.00 83 ALA A N 1
ATOM 685 C CA . ALA A 1 83 ? -35.604 1.493 52.142 1.00 88.00 83 ALA A CA 1
ATOM 686 C C . ALA A 1 83 ? -36.192 2.863 52.559 1.00 88.00 83 ALA A C 1
ATOM 688 O O . ALA A 1 83 ? -37.396 3.101 52.395 1.00 88.00 83 ALA A O 1
ATOM 689 N N . PRO A 1 84 ? -35.347 3.796 53.046 1.00 90.44 84 PRO A N 1
ATOM 690 C CA . PRO A 1 84 ? -35.754 5.145 53.446 1.00 90.44 84 PRO A CA 1
ATOM 691 C C . PRO A 1 84 ? -36.586 5.862 52.374 1.00 90.44 84 PRO A C 1
ATOM 693 O O . PRO A 1 84 ? -36.313 5.726 51.180 1.00 90.44 84 PRO A O 1
ATOM 696 N N . SER A 1 85 ? -37.606 6.625 52.779 1.00 82.69 85 SER A N 1
ATOM 697 C CA . SER A 1 85 ? -38.563 7.256 51.853 1.00 82.69 85 SER A CA 1
ATOM 698 C C . SER A 1 85 ? -37.915 8.229 50.866 1.00 82.69 85 SER A C 1
ATOM 700 O O . SER A 1 85 ? -38.380 8.358 49.740 1.00 82.69 85 SER A O 1
ATOM 702 N N . ASP A 1 86 ? -36.828 8.881 51.273 1.00 84.81 86 ASP A N 1
ATOM 703 C CA . ASP A 1 86 ? -35.990 9.756 50.451 1.00 84.81 86 ASP A CA 1
ATOM 704 C C . ASP A 1 86 ? -35.251 9.015 49.322 1.00 84.81 86 ASP A C 1
ATOM 706 O O . ASP A 1 86 ? -34.927 9.629 48.308 1.00 84.81 86 ASP A O 1
ATOM 710 N N . VAL A 1 87 ? -35.033 7.702 49.462 1.00 86.44 87 VAL A N 1
ATOM 711 C CA . VAL A 1 87 ? -34.358 6.852 48.466 1.00 86.44 87 VAL A CA 1
ATOM 712 C C . VAL A 1 87 ? -35.351 5.990 47.684 1.00 86.44 87 VAL A C 1
ATOM 714 O O . VAL A 1 87 ? -35.212 5.840 46.472 1.00 86.44 87 VAL A O 1
ATOM 717 N N . SER A 1 88 ? -36.359 5.420 48.349 1.00 84.88 88 SER A N 1
ATOM 718 C CA . SER A 1 88 ? -37.345 4.544 47.706 1.00 84.88 88 SER A CA 1
ATOM 719 C C . SER A 1 88 ? -38.375 5.318 46.891 1.00 84.88 88 SER A C 1
ATOM 721 O O . SER A 1 88 ? -38.844 4.825 45.867 1.00 84.88 88 SER A O 1
ATOM 723 N N . ARG A 1 89 ? -38.734 6.535 47.313 1.00 83.56 89 ARG A N 1
ATOM 724 C CA . ARG A 1 89 ? -39.698 7.403 46.625 1.00 83.56 89 ARG A CA 1
ATOM 725 C C . ARG A 1 89 ? -39.218 8.859 46.653 1.00 83.56 89 ARG A C 1
ATOM 727 O O . ARG A 1 89 ? -39.836 9.682 47.331 1.00 83.56 89 ARG A O 1
ATOM 734 N N . PRO A 1 90 ? -38.124 9.181 45.942 1.00 73.94 90 PRO A N 1
ATOM 735 C CA . PRO A 1 90 ? -37.671 10.558 45.830 1.00 73.94 90 PRO A CA 1
ATOM 736 C C . PRO A 1 90 ? -38.760 11.397 45.150 1.00 73.94 90 PRO A C 1
ATOM 738 O O . PRO A 1 90 ? -39.431 10.930 44.227 1.00 73.94 90 PRO A O 1
ATOM 741 N N . VAL A 1 91 ? -38.965 12.602 45.681 1.00 68.50 91 VAL A N 1
ATOM 742 C CA . VAL A 1 91 ? -40.011 13.552 45.265 1.00 68.50 91 VAL A CA 1
ATOM 743 C C . VAL A 1 91 ? -39.758 14.082 43.859 1.00 68.50 91 VAL A C 1
ATOM 745 O O . VAL A 1 91 ? -38.580 14.383 43.557 1.00 68.50 91 VAL A O 1
#